Protein AF-B4SCD4-F1 (afdb_monomer_lite)

InterPro domains:
  IPR023296 Glycosyl hydrolase, five-bladed beta-propeller domain superfamily [G3DSA:2.115.10.20] (12-105)
  IPR023296 Glycosyl hydrolase, five-bladed beta-propeller domain superfamily [SSF75005] (42-85)
  IPR056442 Glucosamine inositolphosphorylceramide transferase 1, N-terminal [PF24793] (1-90)

Organism: Pelodictyon phaeoclathratiforme (strain DSM 5477 / BU-1) (NCBI:txid324925)

Structure (mmCIF, N/CA/C/O backbone):
data_AF-B4SCD4-F1
#
_entry.id   AF-B4SCD4-F1
#
loop_
_atom_site.group_PDB
_atom_site.id
_atom_site.type_symbol
_atom_site.label_atom_id
_atom_site.label_alt_id
_atom_site.label_comp_id
_atom_site.label_asym_id
_atom_site.label_entity_id
_atom_site.label_seq_id
_atom_site.pdbx_PDB_ins_code
_atom_site.Cartn_x
_atom_site.Cartn_y
_atom_site.Cartn_z
_atom_site.occupancy
_atom_site.B_iso_or_equiv
_atom_site.auth_seq_id
_atom_site.auth_comp_id
_atom_site.auth_asym_id
_atom_site.auth_atom_id
_atom_site.pdbx_PDB_model_num
ATOM 1 N N . MET A 1 1 ? -12.430 9.305 9.804 1.00 83.12 1 MET A N 1
ATOM 2 C CA . MET A 1 1 ? -11.210 9.793 9.129 1.00 83.12 1 MET A CA 1
ATOM 3 C C . MET A 1 1 ? -10.161 8.706 9.125 1.00 83.12 1 MET A C 1
ATOM 5 O O . MET A 1 1 ? -10.038 7.996 10.122 1.00 83.12 1 MET A O 1
ATOM 9 N N . TYR A 1 2 ? -9.455 8.589 8.005 1.00 87.44 2 TYR A N 1
ATOM 10 C CA . TYR A 1 2 ? -8.323 7.688 7.828 1.00 87.44 2 TYR A CA 1
ATOM 11 C C . TYR A 1 2 ? -7.073 8.505 7.523 1.00 87.44 2 TYR A C 1
ATOM 13 O O . TYR A 1 2 ? -7.186 9.640 7.076 1.00 87.44 2 TYR A O 1
ATOM 21 N N . MET A 1 3 ? -5.909 7.939 7.815 1.00 87.94 3 MET A N 1
ATOM 22 C CA . MET A 1 3 ? -4.614 8.531 7.508 1.00 87.94 3 MET A CA 1
ATOM 23 C C . MET A 1 3 ? -3.634 7.427 7.138 1.00 87.94 3 MET A C 1
ATOM 25 O O . MET A 1 3 ? -3.643 6.343 7.732 1.00 87.94 3 MET A O 1
ATOM 29 N N . ILE A 1 4 ? -2.756 7.735 6.192 1.00 88.00 4 ILE A N 1
ATOM 30 C CA . ILE A 1 4 ? -1.589 6.926 5.870 1.00 88.00 4 ILE A CA 1
ATOM 31 C C . ILE A 1 4 ? -0.366 7.818 6.084 1.00 88.00 4 ILE A C 1
ATOM 33 O O . ILE A 1 4 ? -0.152 8.744 5.305 1.00 88.00 4 ILE A O 1
ATOM 37 N N . PRO A 1 5 ? 0.416 7.608 7.156 1.00 82.19 5 PRO A N 1
ATOM 38 C CA . PRO A 1 5 ? 1.605 8.410 7.387 1.00 82.19 5 PRO A CA 1
ATOM 39 C C . PRO A 1 5 ? 2.692 8.083 6.360 1.00 82.19 5 PRO A C 1
ATOM 41 O O . PRO A 1 5 ? 2.694 7.029 5.721 1.00 82.19 5 PRO A O 1
ATOM 44 N N . GLU A 1 6 ? 3.663 8.981 6.245 1.00 77.81 6 GLU A N 1
ATOM 45 C CA . GLU A 1 6 ? 4.837 8.805 5.395 1.00 77.81 6 GLU A CA 1
ATOM 46 C C . GLU A 1 6 ? 5.624 7.534 5.789 1.00 77.81 6 GLU A C 1
ATOM 48 O O . GLU A 1 6 ? 5.849 7.243 6.967 1.00 77.81 6 GLU A O 1
ATOM 53 N N . CYS A 1 7 ? 5.986 6.717 4.794 1.00 73.94 7 CYS A N 1
ATOM 54 C CA . CYS A 1 7 ? 6.383 5.317 5.001 1.00 73.94 7 CYS A CA 1
ATOM 55 C C . CYS A 1 7 ? 7.897 5.049 4.912 1.00 73.94 7 CYS A C 1
ATOM 57 O O . CYS A 1 7 ? 8.313 3.897 5.095 1.00 73.94 7 CYS A O 1
ATOM 59 N N . ALA A 1 8 ? 8.746 6.060 4.660 1.00 61.84 8 ALA A N 1
ATOM 60 C CA . ALA A 1 8 ? 10.175 5.828 4.417 1.00 61.84 8 ALA A CA 1
ATOM 61 C C . ALA A 1 8 ? 10.887 5.138 5.588 1.00 61.84 8 ALA A C 1
ATOM 63 O O . ALA A 1 8 ? 11.715 4.249 5.372 1.00 61.84 8 ALA A O 1
ATOM 64 N N . LYS A 1 9 ? 10.570 5.523 6.832 1.00 65.69 9 LYS A N 1
ATOM 65 C CA . LYS A 1 9 ? 11.237 4.984 8.031 1.00 65.69 9 LYS A CA 1
ATOM 66 C C . LYS A 1 9 ? 10.659 3.644 8.488 1.00 65.69 9 LYS A C 1
ATOM 68 O O . LYS A 1 9 ? 11.408 2.772 8.919 1.00 65.69 9 LYS A O 1
ATOM 73 N N . SER A 1 10 ? 9.344 3.460 8.381 1.00 69.38 10 SER A N 1
ATOM 74 C CA . SER A 1 10 ? 8.640 2.258 8.858 1.00 69.38 10 SER A CA 1
ATOM 75 C C . SER A 1 10 ? 8.806 1.050 7.931 1.00 69.38 10 SER A C 1
ATOM 77 O O . SER A 1 10 ? 8.555 -0.081 8.354 1.00 69.38 10 SER A O 1
ATOM 79 N N . ARG A 1 11 ? 9.193 1.284 6.664 1.00 82.69 11 ARG A N 1
ATOM 80 C CA . ARG A 1 11 ? 9.235 0.288 5.577 1.00 82.69 11 ARG A CA 1
ATOM 81 C C . ARG A 1 11 ? 7.909 -0.465 5.383 1.00 82.69 11 ARG A C 1
ATOM 83 O O . ARG A 1 11 ? 7.875 -1.579 4.858 1.00 82.69 11 ARG A O 1
ATOM 90 N N . GLN A 1 12 ? 6.810 0.118 5.847 1.00 88.31 12 GLN A N 1
ATOM 91 C CA . GLN A 1 12 ? 5.478 -0.470 5.805 1.00 88.31 12 GLN A CA 1
ATOM 92 C C . GLN A 1 12 ? 4.463 0.635 5.569 1.00 88.31 12 GLN A C 1
ATOM 94 O O . GLN A 1 12 ? 4.493 1.651 6.264 1.00 88.31 12 GLN A O 1
ATOM 99 N N . ILE A 1 13 ? 3.532 0.385 4.656 1.00 90.06 13 ILE A N 1
ATOM 100 C CA . ILE A 1 13 ? 2.373 1.243 4.458 1.00 90.06 13 ILE A CA 1
ATOM 101 C C . ILE A 1 13 ? 1.305 0.812 5.447 1.00 90.06 13 ILE A C 1
ATOM 103 O O . ILE A 1 13 ? 0.861 -0.337 5.437 1.00 90.06 13 ILE A O 1
ATOM 107 N N . LYS A 1 14 ? 0.935 1.727 6.339 1.00 91.38 14 LYS A N 1
ATOM 108 C CA . LYS A 1 14 ? 0.011 1.481 7.445 1.00 91.38 14 LYS A CA 1
ATOM 109 C C . LYS A 1 14 ? -1.187 2.406 7.332 1.00 91.38 14 LYS A C 1
ATOM 111 O O . LYS A 1 14 ? -1.029 3.585 7.045 1.00 91.38 14 LYS A O 1
ATOM 116 N N . LEU A 1 15 ? -2.361 1.867 7.610 1.00 91.56 15 LEU A N 1
ATOM 117 C CA . LEU A 1 15 ? -3.608 2.606 7.667 1.00 91.56 15 LEU A CA 1
ATOM 118 C C . LEU A 1 15 ? -3.974 2.867 9.121 1.00 91.56 15 LEU A C 1
ATOM 120 O O . LEU A 1 15 ? -4.045 1.934 9.925 1.00 91.56 15 LEU A O 1
ATOM 124 N N . TYR A 1 16 ? -4.256 4.124 9.428 1.00 89.88 16 TYR A N 1
ATOM 125 C CA . TYR A 1 16 ? -4.732 4.565 10.727 1.00 89.88 16 TYR A CA 1
ATOM 126 C C . TYR A 1 16 ? -6.152 5.102 10.609 1.00 89.88 16 TYR A C 1
ATOM 128 O O . TYR A 1 16 ? -6.503 5.728 9.609 1.00 89.88 16 TYR A O 1
ATOM 136 N N . LYS A 1 17 ? -6.960 4.886 11.645 1.00 90.12 17 LYS A N 1
ATOM 137 C CA . LYS A 1 17 ? -8.287 5.486 11.807 1.00 90.12 17 LYS A CA 1
ATOM 138 C C . LYS A 1 17 ? -8.276 6.384 13.036 1.00 90.12 17 LYS A C 1
ATOM 140 O O . LYS A 1 17 ? -7.721 6.019 14.069 1.00 90.12 17 LYS A O 1
ATOM 145 N N . ALA A 1 18 ? -8.885 7.556 12.923 1.00 88.88 18 ALA A N 1
ATOM 146 C CA . ALA A 1 18 ? -9.021 8.461 14.058 1.00 88.88 18 ALA A CA 1
ATOM 147 C C . ALA A 1 18 ? -10.049 7.925 15.072 1.00 88.88 18 ALA A C 1
ATOM 149 O O . ALA A 1 18 ? -11.142 7.516 14.667 1.00 88.88 18 ALA A O 1
ATOM 150 N N . ALA A 1 19 ? -9.713 7.955 16.366 1.00 84.31 19 ALA A N 1
ATOM 151 C CA . ALA A 1 19 ? -10.563 7.474 17.456 1.00 84.31 19 ALA A CA 1
ATOM 152 C C . ALA A 1 19 ? -10.142 8.040 18.837 1.00 84.31 19 ALA A C 1
ATOM 154 O O . ALA A 1 19 ? -9.395 7.365 19.545 1.00 84.31 19 ALA A O 1
ATOM 155 N N . PRO A 1 20 ? -10.622 9.225 19.283 1.00 83.56 20 PRO A N 1
ATOM 156 C CA . PRO A 1 20 ? -11.398 10.246 18.568 1.00 83.56 20 PRO A CA 1
ATOM 157 C C . PRO A 1 20 ? -10.520 11.209 17.746 1.00 83.56 20 PRO A C 1
ATOM 159 O O . PRO A 1 20 ? -9.344 11.431 18.040 1.00 83.56 20 PRO A O 1
ATOM 162 N N . PHE A 1 21 ? -11.102 11.812 16.709 1.00 78.38 21 PHE A N 1
ATOM 163 C CA . PHE A 1 21 ? -10.428 12.827 15.892 1.00 78.38 21 PHE A CA 1
ATOM 164 C C . PHE A 1 21 ? -10.332 14.179 16.625 1.00 78.38 21 PHE A C 1
ATOM 166 O O . PHE A 1 21 ? -11.288 14.538 17.310 1.00 78.38 21 PHE A O 1
ATOM 173 N N . PRO A 1 22 ? -9.251 14.968 16.452 1.00 78.00 22 PRO A N 1
ATOM 174 C CA . PRO A 1 22 ? -7.971 14.663 15.789 1.00 78.00 22 PRO A CA 1
ATOM 175 C C . PRO A 1 22 ? -6.909 14.060 16.726 1.00 78.00 22 PRO A C 1
ATOM 177 O O . PRO A 1 22 ? -5.789 13.796 16.292 1.00 78.00 22 PRO A O 1
ATOM 180 N N . GLY A 1 23 ? -7.243 13.877 18.008 1.00 80.88 23 GLY A N 1
ATOM 181 C CA . GLY A 1 23 ? -6.266 13.642 19.074 1.00 80.88 23 GLY A CA 1
ATOM 182 C C . GLY A 1 23 ? -5.699 12.226 19.155 1.00 80.88 23 GLY A C 1
ATOM 183 O O . GLY A 1 23 ? -4.598 12.053 19.673 1.00 80.88 23 GLY A O 1
ATOM 184 N N . LYS A 1 24 ? -6.409 11.209 18.653 1.00 88.38 24 LYS A N 1
ATOM 185 C CA . LYS A 1 24 ? -5.957 9.814 18.735 1.00 88.38 24 LYS A CA 1
ATOM 186 C C . LYS A 1 24 ? -6.132 9.089 17.408 1.00 88.38 24 LYS A C 1
ATOM 188 O O . LYS A 1 24 ? -7.176 9.172 16.763 1.00 88.38 24 LYS A O 1
ATOM 193 N N . TRP A 1 25 ? -5.093 8.352 17.031 1.00 89.69 25 TRP A N 1
ATOM 194 C CA . TRP A 1 25 ? -5.023 7.555 15.812 1.00 89.69 25 TRP A CA 1
ATOM 195 C C . TRP A 1 25 ? -4.689 6.115 16.170 1.00 89.69 25 TRP A C 1
ATOM 197 O O . TRP A 1 25 ? -3.702 5.847 16.852 1.00 89.69 25 TRP A O 1
ATOM 207 N N . GLU A 1 26 ? -5.503 5.188 15.690 1.00 91.38 26 GLU A N 1
ATOM 208 C CA . GLU A 1 26 ? -5.340 3.760 15.932 1.00 91.38 26 GLU A CA 1
ATOM 209 C C . GLU A 1 26 ? -4.937 3.076 14.630 1.00 91.38 26 GLU A C 1
ATOM 211 O O . GLU A 1 26 ? -5.546 3.298 13.582 1.00 91.38 26 GLU A O 1
ATOM 216 N N . GLN A 1 27 ? -3.877 2.267 14.676 1.00 91.19 27 GLN A N 1
ATOM 217 C CA . GLN A 1 27 ? -3.428 1.504 13.515 1.00 91.19 27 GLN A CA 1
ATOM 218 C C . GLN A 1 27 ? -4.457 0.406 13.221 1.00 91.19 27 GLN A C 1
ATOM 220 O O . GLN A 1 27 ? -4.603 -0.524 14.008 1.00 91.19 27 GLN A O 1
ATOM 225 N N . CYS A 1 28 ? -5.135 0.484 12.079 1.00 90.81 28 CYS A N 1
ATOM 226 C CA . CYS A 1 28 ? -6.153 -0.494 11.696 1.00 90.81 28 CYS A CA 1
ATOM 227 C C . CYS A 1 28 ? -5.601 -1.617 10.825 1.00 90.81 28 CYS A C 1
ATOM 229 O O . CYS A 1 28 ? -6.048 -2.752 10.939 1.00 90.81 28 CYS A O 1
ATOM 231 N N . ALA A 1 29 ? -4.654 -1.314 9.934 1.00 91.00 29 ALA A N 1
ATOM 232 C CA . ALA A 1 29 ? -4.108 -2.312 9.022 1.00 91.00 29 ALA A CA 1
ATOM 233 C C . ALA A 1 29 ? -2.684 -1.976 8.578 1.00 91.00 29 ALA A C 1
ATOM 235 O O . ALA A 1 29 ? -2.290 -0.812 8.496 1.00 91.00 29 ALA A O 1
ATOM 236 N N . THR A 1 30 ? -1.924 -3.013 8.233 1.00 92.19 30 THR A N 1
ATOM 237 C CA . THR A 1 30 ? -0.698 -2.880 7.444 1.00 92.19 30 THR A CA 1
ATOM 238 C C . THR A 1 30 ? -1.025 -3.284 6.016 1.00 92.19 30 THR A C 1
ATOM 240 O O . THR A 1 30 ? -1.243 -4.462 5.749 1.00 92.19 30 THR A O 1
ATOM 243 N N . LEU A 1 31 ? -1.054 -2.312 5.109 1.00 92.00 31 LEU A N 1
ATOM 244 C CA . LEU A 1 31 ? -1.487 -2.508 3.729 1.00 92.00 31 LEU A CA 1
ATOM 245 C C . LEU A 1 31 ? -0.413 -3.230 2.918 1.00 92.00 31 LEU A C 1
ATOM 247 O O . LEU A 1 31 ? -0.694 -4.208 2.235 1.00 92.00 31 LEU A O 1
ATOM 251 N N . ILE A 1 32 ? 0.835 -2.767 3.027 1.00 90.94 32 ILE A N 1
ATOM 252 C CA . ILE A 1 32 ? 1.980 -3.325 2.301 1.00 90.94 32 ILE A CA 1
ATOM 253 C C . ILE A 1 32 ? 3.195 -3.349 3.226 1.00 90.94 32 ILE A C 1
ATOM 255 O O . ILE A 1 32 ? 3.500 -2.363 3.899 1.00 90.94 32 ILE A O 1
ATOM 259 N N . LYS A 1 33 ? 3.920 -4.470 3.238 1.00 89.00 33 LYS A N 1
ATOM 260 C CA . LYS A 1 33 ? 5.198 -4.619 3.946 1.00 89.00 33 LYS A CA 1
ATOM 261 C C . LYS A 1 33 ? 6.337 -4.684 2.937 1.00 89.00 33 LYS A C 1
ATOM 263 O O . LYS A 1 33 ? 6.268 -5.478 1.999 1.00 89.00 33 LYS A O 1
ATOM 268 N N . SER A 1 34 ? 7.404 -3.911 3.152 1.00 85.06 34 SER A N 1
ATOM 269 C CA . SER A 1 34 ? 8.635 -4.100 2.381 1.00 85.06 34 SER A CA 1
ATOM 270 C C . SER A 1 34 ? 9.154 -5.522 2.581 1.00 85.06 34 SER A C 1
ATOM 272 O O . SER A 1 34 ? 9.149 -6.032 3.705 1.00 85.06 34 SER A O 1
ATOM 274 N N . ASN A 1 35 ? 9.650 -6.140 1.522 1.00 83.19 35 ASN A N 1
ATOM 275 C CA . ASN A 1 35 ? 10.276 -7.455 1.571 1.00 83.19 35 ASN A CA 1
ATOM 276 C C . ASN A 1 35 ? 11.388 -7.529 0.511 1.00 83.19 35 ASN A C 1
ATOM 278 O O . ASN A 1 35 ? 11.752 -6.523 -0.091 1.00 83.19 35 ASN A O 1
ATOM 282 N N . LYS A 1 36 ? 11.956 -8.716 0.268 1.00 78.62 36 LYS A N 1
ATOM 283 C CA . LYS A 1 36 ? 12.991 -8.877 -0.771 1.00 78.62 36 LYS A CA 1
ATOM 284 C C . LYS A 1 36 ? 12.501 -8.475 -2.173 1.00 78.62 36 LYS A C 1
ATOM 286 O O . LYS A 1 36 ? 13.318 -8.066 -2.990 1.00 78.62 36 LYS A O 1
ATOM 291 N N . ARG A 1 37 ? 11.194 -8.595 -2.442 1.00 75.31 37 ARG A N 1
ATOM 292 C CA . ARG A 1 37 ? 10.567 -8.259 -3.729 1.00 75.31 37 ARG A CA 1
ATOM 293 C C . ARG A 1 37 ? 10.285 -6.759 -3.851 1.00 75.31 37 ARG A C 1
ATOM 295 O O . ARG A 1 37 ? 10.574 -6.189 -4.896 1.00 75.31 37 ARG A O 1
ATOM 302 N N . TYR A 1 38 ? 9.777 -6.122 -2.795 1.00 75.31 38 TYR A N 1
ATOM 303 C CA . TYR A 1 38 ? 9.451 -4.695 -2.791 1.00 75.31 38 TYR A CA 1
ATOM 304 C C . TYR A 1 38 ? 10.346 -3.925 -1.814 1.00 75.31 38 TYR A C 1
ATOM 306 O O . TYR A 1 38 ? 10.225 -4.126 -0.597 1.00 75.31 38 TYR A O 1
ATOM 314 N N . PRO A 1 39 ? 11.220 -3.020 -2.306 1.00 83.31 39 PRO A N 1
ATOM 315 C CA . PRO A 1 39 ? 11.933 -2.097 -1.430 1.00 83.31 39 PRO A CA 1
ATOM 316 C C . PRO A 1 39 ? 10.931 -1.193 -0.688 1.00 83.31 39 PRO A C 1
ATOM 318 O O . PRO A 1 39 ? 9.749 -1.178 -1.033 1.00 83.31 39 PRO A O 1
ATOM 321 N N . PRO A 1 40 ? 11.377 -0.417 0.317 1.00 86.19 40 PRO A N 1
ATOM 322 C CA . PRO A 1 40 ? 10.530 0.586 0.950 1.00 86.19 40 PRO A CA 1
ATOM 323 C C . PRO A 1 40 ? 9.843 1.462 -0.103 1.00 86.19 40 PRO A C 1
ATOM 325 O O . PRO A 1 40 ? 10.512 2.060 -0.952 1.00 86.19 40 PRO A O 1
ATOM 328 N N . LEU A 1 41 ? 8.513 1.469 -0.057 1.00 88.50 41 LEU A N 1
ATOM 329 C CA . LEU A 1 41 ? 7.670 2.253 -0.945 1.00 88.50 41 LEU A CA 1
ATOM 330 C C . LEU A 1 41 ? 7.341 3.593 -0.277 1.00 88.50 41 LEU A C 1
ATOM 332 O O . LEU A 1 41 ? 7.185 3.663 0.945 1.00 88.50 41 LEU A O 1
ATOM 336 N N . LEU A 1 42 ? 7.283 4.646 -1.084 1.00 88.56 42 LEU A N 1
ATOM 337 C CA . LEU A 1 42 ? 7.114 6.035 -0.666 1.00 88.56 42 LEU A CA 1
ATOM 338 C C . LEU A 1 42 ? 5.823 6.619 -1.240 1.00 88.56 42 LEU A C 1
ATOM 340 O O . LEU A 1 42 ? 5.282 6.095 -2.216 1.00 88.56 42 LEU A O 1
ATOM 344 N N . ASP A 1 43 ? 5.349 7.702 -0.632 1.00 86.44 43 ASP A N 1
ATOM 345 C CA . ASP A 1 43 ? 4.207 8.492 -1.109 1.00 86.44 43 ASP A CA 1
ATOM 346 C C . ASP A 1 43 ? 2.960 7.642 -1.448 1.00 86.44 43 ASP A C 1
ATOM 348 O O . ASP A 1 43 ? 2.456 7.693 -2.574 1.00 86.44 43 ASP A O 1
ATOM 352 N N . PRO A 1 44 ? 2.480 6.789 -0.517 1.00 90.69 44 PRO A N 1
ATOM 353 C CA . PRO A 1 44 ? 1.312 5.956 -0.767 1.00 90.69 44 PRO A CA 1
ATOM 354 C C . PRO A 1 44 ? 0.068 6.820 -0.991 1.00 90.69 44 PRO A C 1
ATOM 356 O O . PRO A 1 44 ? -0.278 7.650 -0.158 1.00 90.69 44 PRO A O 1
ATOM 359 N N . SER A 1 45 ? -0.628 6.586 -2.098 1.00 90.75 45 SER A N 1
ATOM 360 C CA . SER A 1 45 ? -1.895 7.243 -2.430 1.00 90.75 45 SER A CA 1
ATOM 361 C C . SER A 1 45 ? -2.953 6.187 -2.709 1.00 90.75 45 SER A C 1
ATOM 363 O O . SER A 1 45 ? -2.713 5.290 -3.518 1.00 90.75 45 SER A O 1
ATOM 365 N N . ILE A 1 46 ? -4.112 6.281 -2.056 1.00 92.25 46 ILE A N 1
ATOM 366 C CA . ILE A 1 46 ? -5.216 5.329 -2.226 1.00 92.25 46 ILE A CA 1
ATOM 367 C C . ILE A 1 46 ? -6.374 5.974 -2.980 1.00 92.25 46 ILE A C 1
ATOM 369 O O . ILE A 1 46 ? -6.736 7.116 -2.716 1.00 92.25 46 ILE A O 1
ATOM 373 N N . VAL A 1 47 ? -6.987 5.210 -3.881 1.00 92.75 47 VAL A N 1
ATOM 374 C CA . VAL A 1 47 ? -8.194 5.604 -4.605 1.00 92.75 47 VAL A CA 1
ATOM 375 C C . VAL A 1 47 ? -9.199 4.457 -4.667 1.00 92.75 47 VAL A C 1
ATOM 377 O O . VAL A 1 47 ? -8.824 3.303 -4.858 1.00 92.75 47 VAL A O 1
ATOM 380 N N . LEU A 1 48 ? -10.484 4.778 -4.513 1.00 93.56 48 LEU A N 1
ATOM 381 C CA . LEU A 1 48 ? -11.590 3.873 -4.818 1.00 93.56 48 LEU A CA 1
ATOM 382 C C . LEU A 1 48 ? -12.086 4.186 -6.231 1.00 93.56 48 LEU A C 1
ATOM 384 O O . LEU A 1 48 ? -12.524 5.304 -6.502 1.00 93.56 48 LEU A O 1
ATOM 388 N N . HIS A 1 49 ? -12.014 3.209 -7.126 1.00 91.56 49 HIS A N 1
ATOM 389 C CA . HIS A 1 49 ? -12.475 3.340 -8.501 1.00 91.56 49 HIS A CA 1
ATOM 390 C C . HIS A 1 49 ? -13.244 2.084 -8.899 1.00 91.56 49 HIS A C 1
ATOM 392 O O . HIS A 1 49 ? -12.752 0.978 -8.702 1.00 91.56 49 HIS A O 1
ATOM 398 N N . ASP A 1 50 ? -14.456 2.267 -9.422 1.00 92.69 50 ASP A N 1
ATOM 399 C CA . ASP A 1 50 ? -15.329 1.177 -9.881 1.00 92.69 50 ASP A CA 1
ATOM 400 C C . ASP A 1 50 ? -15.500 0.040 -8.848 1.00 92.69 50 ASP A C 1
ATOM 402 O O . ASP A 1 50 ? -15.308 -1.141 -9.121 1.00 92.69 50 ASP A O 1
ATOM 406 N N . GLY A 1 51 ? -15.762 0.418 -7.590 1.00 92.50 51 GLY A N 1
ATOM 407 C CA . GLY A 1 51 ? -15.944 -0.533 -6.487 1.00 92.50 51 GLY A CA 1
ATOM 408 C C . GLY A 1 51 ? -14.666 -1.220 -5.994 1.00 92.50 51 GLY A C 1
ATOM 409 O O . GLY A 1 51 ? -14.745 -2.040 -5.082 1.00 92.50 51 GLY A O 1
ATOM 410 N N . ARG A 1 52 ? -13.490 -0.874 -6.535 1.00 93.50 52 ARG A N 1
ATOM 411 C CA . ARG A 1 52 ? -12.209 -1.491 -6.175 1.00 93.50 52 ARG A CA 1
ATOM 412 C C . ARG A 1 52 ? -11.188 -0.484 -5.666 1.00 93.50 52 ARG A C 1
ATOM 414 O O . ARG A 1 52 ? -11.105 0.650 -6.141 1.00 93.50 52 ARG A O 1
ATOM 421 N N . TRP A 1 53 ? -10.400 -0.895 -4.679 1.00 95.69 53 TRP A N 1
ATOM 422 C CA . TRP A 1 53 ? -9.376 -0.052 -4.079 1.00 95.69 53 TRP A CA 1
ATOM 423 C C . TRP A 1 53 ? -8.052 -0.213 -4.813 1.00 95.69 53 TRP A C 1
ATOM 425 O O . TRP A 1 53 ? -7.608 -1.330 -5.074 1.00 95.69 53 TRP A O 1
ATOM 435 N N . TYR A 1 54 ? -7.399 0.909 -5.089 1.00 94.81 54 TYR A N 1
ATOM 436 C CA . TYR A 1 54 ? -6.088 0.981 -5.716 1.00 94.81 54 TYR A CA 1
ATOM 437 C C . TYR A 1 54 ? -5.136 1.787 -4.843 1.00 94.81 54 TYR A C 1
ATOM 439 O O . TYR A 1 54 ? -5.530 2.787 -4.250 1.00 94.81 54 TYR A O 1
ATOM 447 N N . LEU A 1 55 ? -3.882 1.354 -4.777 1.00 94.12 55 LEU A N 1
ATOM 448 C CA . LEU A 1 55 ? -2.821 2.004 -4.024 1.00 94.12 55 LEU A CA 1
ATOM 449 C C . LEU A 1 55 ? -1.627 2.208 -4.948 1.00 94.12 55 LEU A C 1
ATOM 451 O O . LEU A 1 55 ? -1.060 1.252 -5.477 1.00 94.12 55 LEU A O 1
ATOM 455 N N . PHE A 1 56 ? -1.241 3.465 -5.117 1.00 93.12 56 PHE A N 1
ATOM 456 C CA . PHE A 1 56 ? -0.049 3.880 -5.842 1.00 93.12 56 PHE A CA 1
ATOM 457 C C . PHE A 1 56 ? 1.066 4.153 -4.849 1.00 93.12 56 PHE A C 1
ATOM 459 O O . PHE A 1 56 ? 0.830 4.798 -3.830 1.00 93.12 56 PHE A O 1
ATOM 466 N N . SER A 1 57 ? 2.275 3.671 -5.124 1.00 91.19 57 SER A N 1
ATOM 467 C CA . SER A 1 57 ? 3.419 3.989 -4.272 1.00 91.19 57 SER A CA 1
ATOM 468 C C . SER A 1 57 ? 4.743 3.878 -5.021 1.00 91.19 57 SER A C 1
ATOM 470 O O . SER A 1 57 ? 4.916 3.035 -5.907 1.00 91.19 57 SER A O 1
ATOM 472 N N . PHE A 1 58 ? 5.681 4.763 -4.691 1.00 89.75 58 PHE A N 1
ATOM 473 C CA . PHE A 1 58 ? 6.930 4.931 -5.419 1.00 89.75 58 PHE A CA 1
ATOM 474 C C . PHE A 1 58 ? 8.070 4.114 -4.804 1.00 89.75 58 PHE A C 1
ATOM 476 O O . PHE A 1 58 ? 8.437 4.276 -3.641 1.00 89.75 58 PHE A O 1
ATOM 483 N N . ALA A 1 59 ? 8.689 3.252 -5.605 1.00 88.56 59 ALA A N 1
ATOM 484 C CA . ALA A 1 59 ? 9.861 2.478 -5.224 1.00 88.56 59 ALA A CA 1
ATOM 485 C C . ALA A 1 59 ? 11.142 3.244 -5.582 1.00 88.56 59 ALA A C 1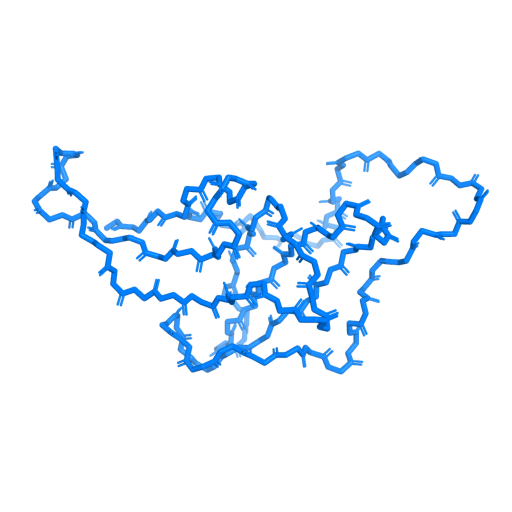
ATOM 487 O O . ALA A 1 59 ? 11.706 3.050 -6.659 1.00 88.56 59 ALA A O 1
ATOM 488 N N . ARG A 1 60 ? 11.660 4.072 -4.664 1.00 84.31 60 ARG A N 1
ATOM 489 C CA . ARG A 1 60 ? 12.828 4.945 -4.918 1.00 84.31 60 ARG A CA 1
ATOM 490 C C . ARG A 1 60 ? 14.059 4.221 -5.471 1.00 84.31 60 ARG A C 1
ATOM 492 O O . ARG A 1 60 ? 14.724 4.754 -6.351 1.00 84.31 60 ARG A O 1
ATOM 499 N N . LYS A 1 61 ? 14.360 3.010 -4.987 1.00 82.62 61 LYS A N 1
ATOM 500 C CA . LYS A 1 61 ? 15.523 2.225 -5.453 1.00 82.62 61 LYS A CA 1
ATOM 501 C C . LYS A 1 61 ? 15.390 1.790 -6.916 1.00 82.62 61 LYS A C 1
ATOM 503 O O . LYS A 1 61 ? 16.388 1.729 -7.621 1.00 82.62 61 LYS A O 1
ATOM 508 N N . LEU A 1 62 ? 14.168 1.481 -7.346 1.00 83.44 62 LEU A N 1
ATOM 509 C CA . LEU A 1 62 ? 13.862 1.058 -8.713 1.00 83.44 62 LEU A CA 1
ATOM 510 C C . LEU A 1 62 ? 13.469 2.241 -9.607 1.00 83.44 62 LEU A C 1
ATOM 512 O O . LEU A 1 62 ? 13.415 2.085 -10.819 1.00 83.44 62 LEU A O 1
ATOM 516 N N . GLN A 1 63 ? 13.194 3.403 -9.004 1.00 86.62 63 GLN A N 1
ATOM 517 C CA . GLN A 1 63 ? 12.614 4.583 -9.642 1.00 86.62 63 GLN A CA 1
ATOM 518 C C . GLN A 1 63 ? 11.303 4.274 -10.394 1.00 86.62 63 GLN A C 1
ATOM 520 O O . GLN A 1 63 ? 11.021 4.837 -11.448 1.00 86.62 63 GLN A O 1
ATOM 525 N N . ASN A 1 64 ? 10.485 3.380 -9.832 1.00 89.56 64 ASN A N 1
ATOM 526 C CA . ASN A 1 64 ? 9.235 2.918 -10.437 1.00 89.56 64 ASN A CA 1
ATOM 527 C C . ASN A 1 64 ? 8.024 3.313 -9.586 1.00 89.56 64 ASN A C 1
ATOM 529 O O . ASN A 1 64 ? 8.103 3.308 -8.357 1.00 89.56 64 ASN A O 1
ATOM 533 N N . LEU A 1 65 ? 6.887 3.579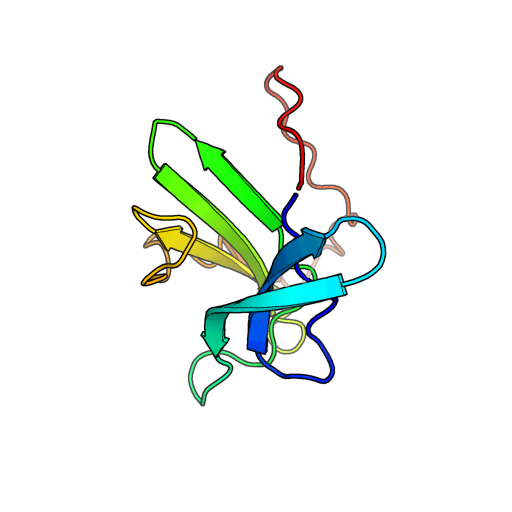 -10.232 1.00 90.50 65 LEU A N 1
ATOM 534 C CA . LEU A 1 65 ? 5.591 3.699 -9.561 1.00 90.50 65 LEU A CA 1
ATOM 535 C C . LEU A 1 65 ? 4.873 2.351 -9.637 1.00 90.50 65 LEU A C 1
ATOM 537 O O . LEU A 1 65 ? 4.556 1.869 -10.728 1.00 90.50 65 LEU A O 1
ATOM 541 N N . HIS A 1 66 ? 4.634 1.748 -8.479 1.00 91.56 66 HIS A N 1
ATOM 542 C CA . HIS A 1 66 ? 3.918 0.484 -8.362 1.00 91.56 66 HIS A CA 1
ATOM 543 C C . HIS A 1 66 ? 2.436 0.732 -8.102 1.00 91.56 66 HIS A C 1
ATOM 545 O O . HIS A 1 66 ? 2.064 1.715 -7.456 1.00 91.56 66 HIS A O 1
ATOM 551 N N . LEU A 1 67 ? 1.611 -0.180 -8.610 1.00 94.06 67 LEU A N 1
ATOM 552 C CA . LEU A 1 67 ? 0.166 -0.176 -8.428 1.00 94.06 67 LEU A CA 1
ATOM 553 C C . LEU A 1 67 ? -0.256 -1.464 -7.733 1.00 94.06 67 LEU A C 1
ATOM 555 O O . LEU A 1 67 ? 0.062 -2.559 -8.193 1.00 94.06 67 LEU A O 1
ATOM 559 N N . PHE A 1 68 ? -1.020 -1.322 -6.662 1.00 94.38 68 PHE A N 1
ATOM 560 C CA . PHE A 1 68 ? -1.625 -2.420 -5.925 1.00 94.38 68 PHE A CA 1
ATOM 561 C C . PHE A 1 68 ? -3.141 -2.276 -5.953 1.00 94.38 68 PHE A C 1
ATOM 563 O O . PHE A 1 68 ? -3.655 -1.164 -6.055 1.00 94.38 68 PHE A O 1
ATOM 570 N N . SER A 1 69 ? -3.853 -3.391 -5.851 1.00 95.62 69 SER A N 1
ATOM 571 C CA . SER A 1 69 ? -5.309 -3.428 -5.780 1.00 95.62 69 SER A CA 1
ATOM 572 C C . SER A 1 69 ? -5.799 -4.336 -4.659 1.00 95.62 69 SER A C 1
ATOM 574 O O . SER A 1 69 ? -5.149 -5.329 -4.318 1.00 95.62 69 SER A O 1
ATOM 576 N N . SER A 1 70 ? -6.954 -3.989 -4.104 1.00 95.88 70 SER A N 1
ATOM 577 C CA . SER A 1 70 ? -7.650 -4.738 -3.06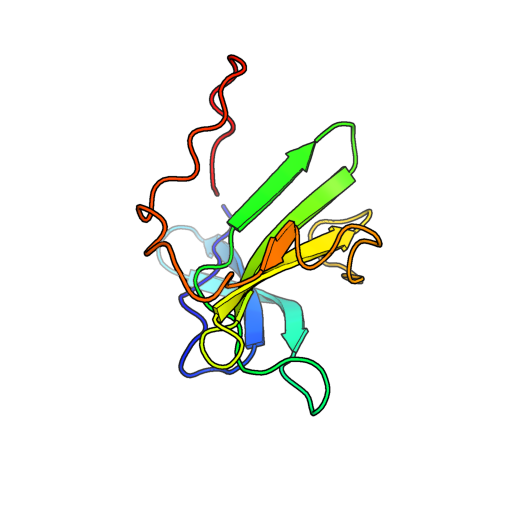3 1.00 95.88 70 SER A CA 1
ATOM 578 C C . SER A 1 70 ? -9.158 -4.550 -3.209 1.00 95.88 70 SER A C 1
ATOM 580 O O . SER A 1 70 ? -9.623 -3.520 -3.699 1.00 95.88 70 SER A O 1
ATOM 582 N N . ASP A 1 71 ? -9.931 -5.528 -2.753 1.00 94.94 71 ASP A N 1
ATOM 583 C CA . ASP A 1 71 ? -11.393 -5.429 -2.717 1.00 94.94 71 ASP A CA 1
ATOM 584 C C . ASP A 1 71 ? -11.869 -4.675 -1.461 1.00 94.94 71 ASP A C 1
ATOM 586 O O . ASP A 1 71 ? -12.962 -4.117 -1.434 1.00 94.94 71 ASP A O 1
ATOM 590 N N . THR A 1 72 ? -11.017 -4.565 -0.431 1.00 94.38 72 THR A N 1
ATOM 591 C CA . THR A 1 72 ? -11.284 -3.762 0.774 1.00 94.38 72 THR A CA 1
ATOM 592 C C . TH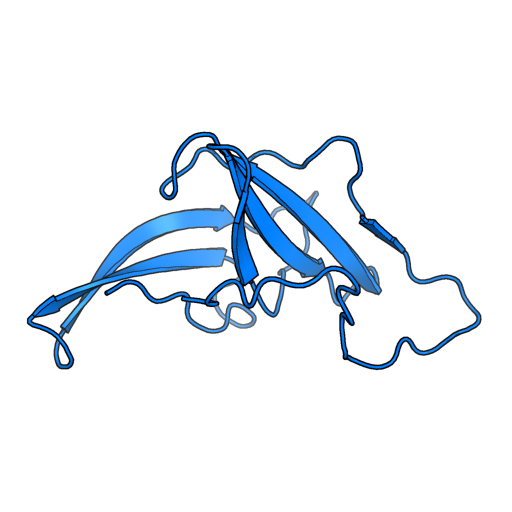R A 1 72 ? -10.143 -2.795 1.084 1.00 94.38 72 THR A C 1
ATOM 594 O O . THR A 1 72 ? -8.979 -3.062 0.777 1.00 94.38 72 THR A O 1
ATOM 597 N N . LEU A 1 73 ? -10.444 -1.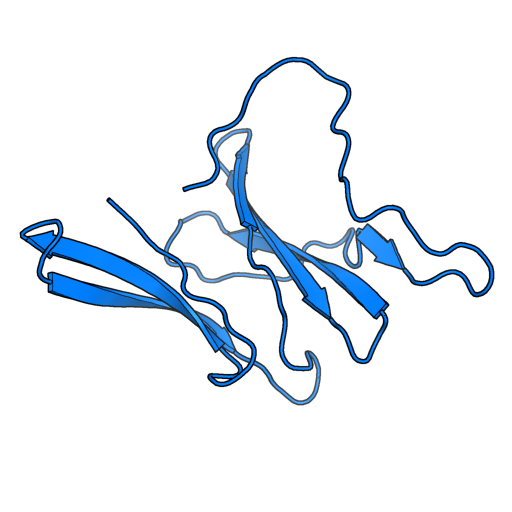695 1.777 1.00 90.88 73 LEU A N 1
ATOM 598 C CA . LEU A 1 73 ? -9.432 -0.729 2.215 1.00 90.88 73 LEU A CA 1
ATOM 599 C C . LEU A 1 73 ? -8.365 -1.358 3.138 1.00 90.88 73 LEU A C 1
ATOM 601 O O . LEU A 1 73 ? -7.203 -0.954 3.119 1.00 90.88 73 LEU A O 1
ATOM 605 N N . TYR A 1 74 ? -8.737 -2.368 3.929 1.00 93.44 74 TYR A N 1
ATOM 606 C CA . TYR A 1 74 ? -7.852 -3.020 4.902 1.00 93.44 74 TYR A CA 1
ATOM 607 C C . TYR A 1 74 ? -6.950 -4.096 4.279 1.00 93.44 74 TYR A C 1
ATOM 609 O O . TYR A 1 74 ? -6.019 -4.566 4.933 1.00 93.44 74 TYR A O 1
ATOM 617 N N . GLY A 1 75 ? -7.188 -4.448 3.013 1.00 90.62 75 GLY A N 1
ATOM 618 C CA . GLY A 1 75 ? -6.477 -5.502 2.297 1.00 90.62 75 GLY A CA 1
ATOM 619 C C . GLY A 1 75 ? -7.271 -6.814 2.196 1.00 90.62 75 GLY A C 1
ATOM 620 O O . GLY A 1 75 ? -8.462 -6.846 2.516 1.00 90.62 75 GLY A O 1
ATOM 621 N N . PRO A 1 76 ? -6.622 -7.905 1.756 1.00 93.00 76 PRO A N 1
ATOM 622 C CA . PRO A 1 76 ? -5.215 -7.979 1.360 1.00 93.00 76 PRO A CA 1
ATOM 623 C C . PRO A 1 76 ? -4.919 -7.189 0.077 1.00 93.00 76 PRO A C 1
ATOM 625 O O . PRO A 1 76 ? -5.682 -7.226 -0.883 1.00 93.00 76 PRO A O 1
ATOM 628 N N . TRP A 1 77 ? -3.779 -6.498 0.047 1.00 94.00 77 TRP A N 1
ATOM 629 C CA . TRP A 1 77 ? -3.325 -5.766 -1.136 1.00 94.00 77 TRP A CA 1
ATOM 630 C C . TRP A 1 77 ? -2.435 -6.645 -2.006 1.00 94.00 77 TRP A C 1
ATOM 632 O O . TRP A 1 77 ? -1.464 -7.236 -1.530 1.00 94.00 77 TRP A O 1
ATOM 642 N N . THR A 1 78 ? -2.751 -6.703 -3.296 1.00 93.75 78 THR A N 1
ATOM 643 C CA . THR A 1 78 ? -2.003 -7.475 -4.294 1.00 93.75 78 THR A CA 1
ATOM 644 C C . THR A 1 78 ? -1.457 -6.548 -5.365 1.00 93.75 78 THR A C 1
ATOM 646 O O . THR A 1 78 ? -2.083 -5.544 -5.695 1.00 93.75 78 THR A O 1
ATOM 649 N N . GLU A 1 79 ? -0.264 -6.834 -5.886 1.00 93.25 79 GLU A N 1
ATOM 650 C CA . GLU A 1 79 ? 0.277 -6.037 -6.987 1.00 93.25 79 GLU A CA 1
ATOM 651 C C . GLU A 1 79 ? -0.593 -6.227 -8.234 1.00 93.25 79 GLU A C 1
ATOM 653 O O . GLU A 1 79 ? -0.906 -7.349 -8.632 1.00 93.25 79 GLU A O 1
ATOM 658 N N . HIS A 1 80 ? -0.993 -5.116 -8.844 1.00 92.19 80 HIS A N 1
ATOM 659 C CA . HIS A 1 80 ? -1.838 -5.133 -10.023 1.00 92.19 80 HIS A CA 1
ATOM 660 C C . HIS A 1 80 ? -1.037 -5.652 -11.234 1.00 92.19 80 HIS A C 1
ATOM 662 O O . HIS A 1 80 ? 0.116 -5.254 -11.400 1.00 92.19 80 HIS A O 1
ATOM 668 N N . PRO A 1 81 ? -1.620 -6.445 -12.155 1.00 89.38 81 PRO A N 1
ATOM 669 C CA . PRO A 1 81 ? -0.895 -6.998 -13.311 1.00 89.38 81 PRO A CA 1
ATOM 670 C C . PRO A 1 81 ? -0.246 -5.954 -14.234 1.00 89.38 81 PRO A C 1
ATOM 672 O O . PRO A 1 81 ? 0.720 -6.244 -14.930 1.00 89.38 81 PRO A O 1
ATOM 675 N N . LYS A 1 82 ? -0.774 -4.722 -14.238 1.00 88.56 82 LYS A N 1
ATOM 676 C CA . LYS A 1 82 ? -0.208 -3.573 -14.976 1.00 88.56 82 LYS A CA 1
ATOM 677 C C . LYS A 1 82 ? 0.913 -2.837 -14.219 1.00 88.56 82 LYS A C 1
ATOM 679 O O . LYS A 1 82 ? 1.358 -1.787 -14.670 1.00 88.56 82 LYS A O 1
ATOM 684 N N . SER A 1 83 ? 1.330 -3.335 -13.058 1.00 87.62 83 SER A N 1
ATOM 685 C CA . SER A 1 83 ? 2.428 -2.777 -12.271 1.00 87.62 83 SER A CA 1
ATOM 686 C C . SER A 1 83 ? 3.792 -3.278 -12.782 1.00 87.62 83 SER A C 1
ATOM 688 O O . SER A 1 83 ? 3.908 -4.422 -13.225 1.00 87.62 83 SER A O 1
ATOM 690 N N . PRO A 1 84 ? 4.857 -2.462 -12.696 1.00 89.12 84 PRO A N 1
ATOM 691 C CA . PRO A 1 84 ? 4.829 -1.036 -12.376 1.00 89.12 84 PRO A CA 1
ATOM 692 C C . PRO A 1 84 ? 4.202 -0.225 -13.518 1.00 89.12 84 PRO A C 1
ATOM 694 O O . PRO A 1 84 ? 4.526 -0.435 -14.686 1.00 89.12 84 PRO A O 1
ATOM 697 N N . VAL A 1 85 ? 3.330 0.720 -13.159 1.00 87.19 85 VAL A N 1
ATOM 698 C CA . VAL A 1 85 ? 2.619 1.589 -14.117 1.00 87.19 85 VAL A CA 1
ATOM 699 C C . VAL A 1 85 ? 3.531 2.659 -14.709 1.00 87.19 85 VAL A C 1
ATOM 701 O O . VAL A 1 85 ? 3.306 3.128 -15.819 1.00 87.19 85 VAL A O 1
ATOM 704 N N . ILE A 1 86 ? 4.590 3.017 -13.982 1.00 85.31 86 ILE A N 1
ATOM 705 C CA . ILE A 1 86 ? 5.668 3.868 -14.472 1.00 85.31 86 ILE A CA 1
ATOM 706 C C . ILE A 1 86 ? 6.978 3.155 -14.182 1.00 85.31 86 ILE A C 1
ATOM 708 O O . ILE A 1 86 ? 7.260 2.806 -13.033 1.00 85.31 86 ILE A O 1
ATOM 712 N N . ARG A 1 87 ? 7.793 2.974 -15.222 1.00 83.94 87 ARG A N 1
ATOM 713 C CA . ARG A 1 87 ? 9.185 2.542 -15.091 1.00 83.94 87 ARG A CA 1
ATOM 714 C C . ARG A 1 87 ? 10.102 3.723 -15.347 1.00 83.94 87 ARG A C 1
ATOM 716 O O . ARG A 1 87 ? 9.829 4.510 -16.254 1.00 83.94 87 ARG A O 1
ATOM 723 N N . ALA A 1 88 ? 11.204 3.822 -14.609 1.00 68.19 88 ALA A N 1
ATOM 724 C CA . ALA A 1 88 ? 12.261 4.753 -14.975 1.00 68.19 88 ALA A CA 1
ATOM 725 C C . ALA A 1 88 ? 12.861 4.348 -16.326 1.00 68.19 88 ALA A C 1
ATOM 727 O O . ALA A 1 88 ? 13.757 3.513 -16.418 1.00 68.19 88 ALA A O 1
ATOM 728 N N . THR A 1 89 ? 12.360 4.946 -17.405 1.00 54.03 89 THR A N 1
ATOM 729 C CA . THR A 1 89 ? 13.081 4.985 -18.674 1.00 54.03 89 THR A CA 1
ATOM 730 C C . THR A 1 89 ? 14.285 5.895 -18.477 1.00 54.03 89 THR A C 1
ATOM 732 O O . THR A 1 89 ? 14.130 7.014 -17.986 1.00 54.03 89 THR A O 1
ATOM 735 N N . THR A 1 90 ? 15.471 5.450 -18.875 1.00 48.16 90 THR A N 1
ATOM 736 C CA . THR A 1 90 ? 16.780 6.099 -18.678 1.00 48.16 90 THR A CA 1
ATOM 737 C C . THR A 1 90 ? 16.939 7.514 -19.269 1.00 48.16 90 THR A C 1
ATOM 739 O O . THR A 1 90 ? 18.059 8.008 -19.334 1.00 48.16 90 THR A O 1
ATOM 742 N N . LYS A 1 91 ? 15.873 8.218 -19.687 1.00 43.50 91 LYS A N 1
ATOM 743 C CA . LYS A 1 91 ? 15.991 9.532 -20.345 1.00 43.50 91 LYS A CA 1
ATOM 744 C C . LYS A 1 91 ? 14.991 10.637 -20.002 1.00 43.50 91 LYS A C 1
ATOM 746 O O . LYS A 1 91 ? 15.115 11.704 -20.594 1.00 43.50 91 LYS A O 1
ATOM 751 N N . LYS A 1 92 ? 14.055 10.496 -19.060 1.00 40.34 92 LYS A N 1
ATOM 752 C CA . LYS A 1 92 ? 13.227 11.652 -18.652 1.00 40.34 92 LYS A CA 1
ATOM 753 C C . LYS A 1 92 ? 12.958 11.643 -17.153 1.00 40.34 92 LYS A C 1
ATOM 755 O O . LYS A 1 92 ? 12.278 10.759 -16.647 1.00 40.34 92 LYS A O 1
ATOM 760 N N . ARG A 1 93 ? 13.484 12.657 -16.455 1.00 40.81 93 ARG A N 1
ATOM 761 C CA . ARG A 1 93 ? 12.979 13.089 -15.144 1.00 40.81 93 ARG A CA 1
ATOM 762 C C . ARG A 1 93 ? 11.483 13.349 -15.321 1.00 40.81 93 ARG A C 1
ATOM 764 O O . ARG A 1 93 ? 11.113 14.270 -16.045 1.00 40.81 93 ARG A O 1
ATOM 771 N N . LEU A 1 94 ? 10.640 12.509 -14.735 1.00 48.75 94 LEU A N 1
ATOM 772 C CA . LEU A 1 94 ? 9.202 12.743 -14.745 1.00 48.75 94 LEU A CA 1
ATOM 773 C C . LEU A 1 94 ? 8.912 13.948 -13.839 1.00 48.75 94 LEU A C 1
ATOM 775 O O . LEU A 1 94 ? 9.437 13.984 -12.722 1.00 48.75 94 LEU A O 1
ATOM 779 N N . PRO A 1 95 ? 8.123 14.941 -14.284 1.00 39.31 95 PRO A N 1
ATOM 780 C CA . PRO A 1 9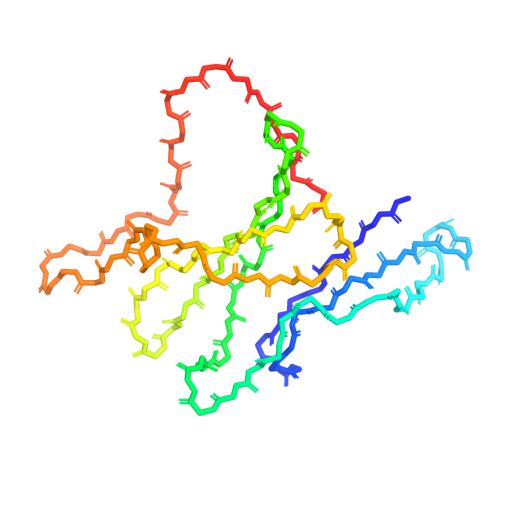5 ? 7.588 15.932 -13.364 1.00 39.31 95 PRO A CA 1
ATOM 781 C C . PRO A 1 95 ? 6.767 15.191 -12.304 1.00 39.31 95 PRO A C 1
ATOM 783 O O . PRO A 1 95 ? 6.039 14.251 -12.617 1.00 39.31 95 PRO A O 1
ATOM 786 N N . MET A 1 96 ? 6.899 15.599 -11.045 1.00 44.19 96 MET A N 1
ATOM 787 C CA . MET A 1 96 ? 6.285 14.969 -9.865 1.00 44.19 96 MET A CA 1
ATOM 788 C C . MET A 1 96 ? 4.747 15.119 -9.818 1.00 44.19 96 MET A C 1
ATOM 790 O O . MET A 1 96 ? 4.133 14.985 -8.767 1.00 44.19 96 MET A O 1
ATOM 794 N N . THR A 1 97 ? 4.118 15.408 -10.959 1.00 39.72 97 THR A N 1
ATOM 795 C CA . THR A 1 97 ? 2.691 15.669 -11.122 1.00 39.72 97 THR A CA 1
ATOM 796 C C . THR A 1 97 ? 2.088 14.564 -11.983 1.00 39.72 97 THR A C 1
ATOM 798 O O . THR A 1 97 ? 2.287 14.515 -13.196 1.00 39.72 97 THR A O 1
ATOM 801 N N . LEU A 1 98 ? 1.326 13.673 -11.348 1.00 41.75 98 LEU A N 1
ATOM 802 C CA . LEU A 1 98 ? 0.405 12.771 -12.035 1.00 41.75 98 LEU A CA 1
ATOM 803 C C . LEU A 1 98 ? -0.803 13.594 -12.509 1.00 41.75 98 LEU A C 1
ATOM 805 O O . LEU A 1 98 ? -1.783 13.742 -11.784 1.00 41.75 98 LEU A O 1
ATOM 809 N N . SER A 1 99 ? -0.732 14.172 -13.708 1.00 32.28 99 SER A N 1
ATOM 810 C CA . SER A 1 99 ? -1.891 14.827 -14.325 1.00 32.28 99 SER A CA 1
ATOM 811 C C . SER A 1 99 ? -2.850 13.764 -14.863 1.00 32.28 99 SER A C 1
ATOM 813 O O . SER A 1 99 ? -2.677 13.261 -15.973 1.00 32.28 99 SER A O 1
ATOM 815 N N . PHE A 1 100 ? -3.869 13.412 -14.081 1.00 37.50 100 PHE A N 1
ATOM 816 C CA . PHE A 1 100 ? -5.012 12.642 -14.568 1.00 37.50 100 PHE A CA 1
ATOM 817 C C . PHE A 1 100 ? -5.905 13.568 -15.406 1.00 37.50 100 PHE A C 1
ATOM 819 O O . PHE A 1 100 ? -6.700 14.333 -14.867 1.00 37.50 100 PHE A O 1
ATOM 826 N N . SER A 1 101 ? -5.772 13.524 -16.734 1.00 34.06 101 SER A N 1
ATOM 827 C CA . SER A 1 101 ? -6.734 14.167 -17.636 1.00 34.06 101 SER A CA 1
ATOM 828 C C . SER A 1 101 ? -7.919 13.232 -17.860 1.00 34.06 101 SER A C 1
ATOM 830 O O . SER A 1 101 ? -7.948 12.498 -18.839 1.00 34.06 101 SER A O 1
ATOM 832 N N . GLN A 1 102 ? -8.851 13.207 -16.907 1.00 32.50 102 GLN A N 1
ATOM 833 C CA . GLN A 1 102 ? -10.291 13.057 -17.146 1.00 32.50 102 GLN A CA 1
ATOM 834 C C . GLN A 1 102 ? -11.026 13.478 -15.866 1.00 32.50 102 GLN A C 1
ATOM 836 O O . GLN A 1 102 ? -10.722 13.007 -14.771 1.00 32.50 102 GLN A O 1
ATOM 841 N N . GLY A 1 103 ? -11.945 14.431 -16.010 1.00 38.78 103 GLY A N 1
ATOM 842 C CA . GLY A 1 103 ? -12.541 15.186 -14.914 1.00 38.78 103 GLY A CA 1
ATOM 843 C C . GLY A 1 103 ? -13.308 14.336 -13.906 1.00 38.78 103 GLY A C 1
ATOM 844 O O . GLY A 1 103 ? -14.455 13.973 -14.137 1.00 38.78 103 GLY A O 1
ATOM 845 N N . LYS A 1 104 ? -12.704 14.109 -12.741 1.00 32.41 104 LYS A N 1
ATOM 846 C CA . LYS A 1 104 ? -13.388 14.094 -11.445 1.00 32.41 104 LYS A CA 1
ATOM 847 C C . LYS A 1 104 ? -12.319 14.180 -10.366 1.00 32.41 104 LYS A C 1
ATOM 849 O O . LYS A 1 104 ? -11.432 13.336 -10.304 1.00 32.41 104 LYS A O 1
ATOM 854 N N . SER A 1 105 ? -12.371 15.219 -9.548 1.00 31.34 105 SER A N 1
ATOM 855 C CA . SER A 1 105 ? -11.504 15.379 -8.384 1.00 31.34 105 SER A CA 1
ATOM 856 C C . SER A 1 105 ? -11.784 14.215 -7.433 1.00 31.34 105 SER A C 1
ATOM 858 O O . SER A 1 105 ? -12.838 14.174 -6.801 1.00 31.34 105 SER A O 1
ATOM 860 N N . ILE A 1 106 ? -10.891 13.226 -7.379 1.00 39.19 106 ILE A N 1
ATOM 861 C CA . ILE A 1 106 ? -11.021 12.110 -6.444 1.00 39.19 106 ILE A CA 1
ATOM 862 C C . ILE A 1 106 ? -10.207 12.474 -5.209 1.00 39.19 106 ILE A C 1
ATOM 864 O O . ILE A 1 106 ? -8.989 12.623 -5.280 1.00 39.19 106 ILE A O 1
ATOM 868 N N . GLY A 1 107 ? -10.914 12.701 -4.101 1.00 28.98 107 GLY A N 1
ATOM 869 C CA . GLY A 1 107 ? -10.321 13.057 -2.819 1.00 28.98 107 GLY A CA 1
ATOM 870 C C . GLY A 1 107 ? -9.301 12.011 -2.387 1.00 28.98 107 GLY A C 1
ATOM 871 O O . GLY A 1 107 ? -9.643 10.850 -2.174 1.00 28.98 107 GLY A O 1
ATOM 872 N N . ILE A 1 108 ? -8.053 12.454 -2.278 1.00 35.91 108 ILE A N 1
ATOM 873 C CA . ILE A 1 108 ? -6.985 11.756 -1.574 1.00 35.91 108 ILE A CA 1
ATOM 874 C C . ILE A 1 108 ? -7.352 11.857 -0.090 1.00 35.91 108 ILE A C 1
ATOM 876 O O . ILE A 1 108 ? -7.489 12.968 0.426 1.00 35.91 108 ILE A O 1
ATOM 880 N N . VAL A 1 109 ? -7.605 10.722 0.562 1.00 41.00 109 VAL A N 1
ATOM 881 C CA . VAL A 1 109 ? -7.657 10.645 2.035 1.00 41.00 109 VAL A CA 1
ATOM 882 C C . VAL A 1 109 ? -6.253 10.646 2.607 1.00 41.00 109 VAL A C 1
ATOM 884 O O . VAL A 1 109 ? -5.390 9.958 2.018 1.00 41.00 109 VAL A O 1
#

pLDDT: mean 78.28, std 20.21, range [28.98, 95.88]

Radius of gyration: 14.5 Å; chains: 1; bounding box: 33×25×39 Å

Sequence (109 aa):
MYMIPECAKSRQIKLYKAAPFPGKWEQCATLIKSNKRYPPLLDPSIVLHDGRWYLFSFARKLQNLHLFSSDTLYGPWTEHPKSPVIRATTKKRLPMTLSFSQGKSIGIV

Foldseek 3Di:
DKDFDWFQVVQWTWIWDPDDPPPDIDTDATADHDDPVAGRWGDWWWFQDPQKIKIWTARVVQRFIWIWIANDPRDPIDTDPCPSVDGPDVDDDDDPDPDDPDDDPTDTD

Secondary structure (DSSP, 8-state):
-EE----TTTSEEEEEEESSTTT-EEEEEEEEE--SSSPPEEEEEEEEETTEEEEEEEETTTTEEEEEEESSTT---EE-TT-SSB---TT----S-----SS------